Protein AF-A0A093QHS7-F1 (afdb_monomer_lite)

Foldseek 3Di:
DCVLQVPPCQCVQCVADPPGFNEDEDEAPDQEACDDDPNGSGHYDVDDDDHDPCRVVVVVVVCVVSPGPYYHYDYHHDD

Sequence (79 aa):
VCEEARCPNIGECWGGGEYATATATIMLMGDTCTRGCRFCSVKTAKNPPPLDPQEPYNTAKAIAEWGLDYVVLTSVDRD

Structure (mmCIF, N/CA/C/O backbone):
data_AF-A0A093QHS7-F1
#
_entry.id   AF-A0A093QHS7-F1
#
loop_
_atom_site.group_PDB
_atom_site.id
_atom_site.type_symbol
_atom_site.label_atom_id
_atom_site.label_alt_id
_atom_site.label_comp_id
_atom_site.label_asym_id
_atom_site.label_entity_id
_atom_site.label_seq_id
_atom_site.pdbx_PDB_ins_code
_atom_site.Cartn_x
_atom_site.Cartn_y
_atom_site.Cartn_z
_atom_site.occupancy
_atom_site.B_iso_or_equiv
_atom_site.auth_seq_id
_atom_site.auth_comp_id
_atom_site.auth_asym_id
_atom_site.auth_atom_id
_atom_site.pdbx_PDB_model_num
ATOM 1 N N . VAL A 1 1 ? -0.046 1.693 2.023 1.00 85.75 1 VAL A N 1
ATOM 2 C CA . VAL A 1 1 ? -0.196 2.942 1.220 1.00 85.75 1 VAL A CA 1
ATOM 3 C C . VAL A 1 1 ? -0.158 4.186 2.088 1.00 85.75 1 VAL A C 1
ATOM 5 O O . VAL A 1 1 ? 0.264 5.232 1.607 1.00 85.75 1 VAL A O 1
ATOM 8 N N . CYS A 1 2 ? -0.644 4.111 3.335 1.00 84.19 2 CYS A N 1
ATOM 9 C CA . CYS A 1 2 ? -0.703 5.259 4.238 1.00 84.19 2 CYS A CA 1
ATOM 10 C C . CYS A 1 2 ? 0.658 5.965 4.359 1.00 84.19 2 CYS A C 1
ATOM 12 O O . CYS A 1 2 ? 0.712 7.190 4.285 1.00 84.19 2 CYS A O 1
ATOM 14 N N . GLU A 1 3 ? 1.747 5.202 4.449 1.00 84.38 3 GLU A N 1
ATOM 15 C CA . GLU A 1 3 ? 3.110 5.736 4.497 1.00 84.38 3 GLU A CA 1
ATOM 16 C C . GLU A 1 3 ? 3.682 5.990 3.094 1.00 84.38 3 GLU A C 1
ATOM 18 O O . GLU A 1 3 ? 4.209 7.067 2.814 1.00 84.38 3 GLU A O 1
ATOM 23 N N . GLU A 1 4 ? 3.524 5.034 2.177 1.00 79.88 4 GLU A N 1
ATOM 24 C CA . GLU A 1 4 ? 4.128 5.046 0.839 1.00 79.88 4 GLU A CA 1
ATOM 25 C C . GLU A 1 4 ? 3.611 6.203 -0.023 1.00 79.88 4 GLU A C 1
ATOM 27 O O . GLU A 1 4 ? 4.361 6.789 -0.802 1.00 79.88 4 GLU A O 1
ATOM 32 N N . ALA A 1 5 ? 2.338 6.570 0.144 1.00 79.25 5 ALA A N 1
ATOM 33 C CA . ALA A 1 5 ? 1.717 7.712 -0.520 1.00 79.25 5 ALA A CA 1
ATOM 34 C C . ALA A 1 5 ? 1.764 9.004 0.314 1.00 79.25 5 ALA A C 1
ATOM 36 O O . ALA A 1 5 ?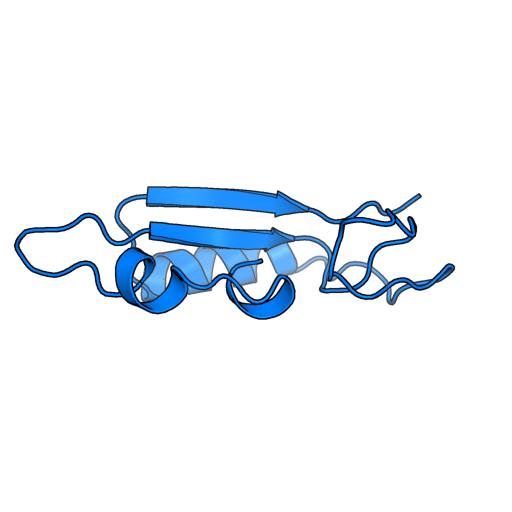 1.212 10.013 -0.120 1.00 79.25 5 ALA A O 1
ATOM 37 N N . ARG A 1 6 ? 2.427 8.995 1.482 1.00 81.75 6 ARG A N 1
ATOM 38 C CA . ARG A 1 6 ? 2.572 10.151 2.386 1.00 81.75 6 ARG A CA 1
ATOM 39 C C . ARG A 1 6 ? 1.224 10.753 2.793 1.00 81.75 6 ARG A C 1
ATOM 41 O O . ARG A 1 6 ? 0.997 11.955 2.654 1.00 81.75 6 ARG A O 1
ATOM 48 N N . CYS A 1 7 ? 0.313 9.902 3.261 1.00 88.50 7 CYS A N 1
ATOM 49 C CA . CYS A 1 7 ? -1.033 10.320 3.626 1.00 88.50 7 CYS A CA 1
ATOM 50 C C . CYS A 1 7 ? -0.999 11.294 4.821 1.00 88.50 7 CYS A C 1
ATOM 52 O O . CYS A 1 7 ? -0.499 10.920 5.884 1.00 88.50 7 CYS A O 1
ATOM 54 N N . PRO A 1 8 ? -1.571 12.508 4.703 1.00 88.06 8 PRO A N 1
ATOM 55 C CA . PRO A 1 8 ? -1.628 13.454 5.819 1.00 88.06 8 PRO A CA 1
ATOM 56 C C . PRO A 1 8 ? -2.558 12.985 6.951 1.00 88.06 8 PRO A C 1
ATOM 58 O O . PRO A 1 8 ? -2.425 13.452 8.077 1.00 88.06 8 PRO A O 1
ATOM 61 N N . ASN A 1 9 ? -3.455 12.033 6.674 1.00 89.31 9 ASN A N 1
ATOM 62 C CA . ASN A 1 9 ? -4.462 11.553 7.623 1.00 89.31 9 ASN A CA 1
ATOM 63 C C . ASN A 1 9 ? -3.995 10.327 8.425 1.00 89.31 9 ASN A C 1
ATOM 65 O O . ASN A 1 9 ? -4.783 9.750 9.163 1.00 89.31 9 ASN A O 1
ATOM 69 N N . ILE A 1 10 ? -2.738 9.885 8.285 1.00 85.25 10 ILE A N 1
ATOM 70 C CA . ILE A 1 10 ? -2.265 8.627 8.892 1.00 85.25 10 ILE A CA 1
ATOM 71 C C . ILE A 1 10 ? -2.473 8.578 10.414 1.00 85.25 10 ILE A C 1
ATOM 73 O O . ILE A 1 10 ? -2.894 7.551 10.935 1.00 85.25 10 ILE A O 1
ATOM 77 N N . GLY A 1 11 ? -2.255 9.698 11.113 1.00 83.06 11 GLY A N 1
ATOM 78 C CA . GLY A 1 11 ? -2.470 9.786 12.560 1.00 83.06 11 GLY A CA 1
ATOM 79 C C . GLY A 1 11 ? -3.943 9.694 12.962 1.00 83.06 11 GLY A C 1
ATOM 80 O O . GLY A 1 11 ? -4.255 9.088 13.980 1.00 83.06 11 GLY A O 1
ATOM 81 N N . GLU A 1 12 ? -4.846 10.243 12.147 1.00 84.69 12 GLU A N 1
ATOM 82 C CA . GLU A 1 12 ? -6.294 10.145 12.359 1.00 84.69 12 GLU A CA 1
ATOM 83 C C . GLU A 1 12 ? -6.793 8.723 12.080 1.00 84.69 12 GLU A C 1
ATOM 85 O O . GLU A 1 12 ? -7.547 8.166 12.871 1.00 84.69 12 GLU A O 1
ATOM 90 N N . CYS A 1 13 ? -6.335 8.110 10.985 1.00 87.50 13 CYS A N 1
ATOM 91 C CA . CYS A 1 13 ? -6.768 6.772 10.596 1.00 87.50 13 CYS A CA 1
ATOM 92 C C . CYS A 1 13 ? -6.262 5.690 11.562 1.00 87.50 13 CYS A C 1
ATOM 94 O O . CYS A 1 13 ? -7.027 4.809 11.944 1.00 87.50 13 CYS A O 1
ATOM 96 N N . TRP A 1 14 ? -4.985 5.734 11.959 1.00 84.00 14 TRP A N 1
ATOM 97 C CA . TRP A 1 14 ? -4.393 4.712 12.835 1.00 84.00 14 TRP A CA 1
ATOM 98 C C . TRP A 1 14 ? -4.719 4.940 14.312 1.00 84.00 14 TRP A C 1
ATOM 100 O O . TRP A 1 14 ? -4.754 3.988 15.083 1.00 84.00 14 TRP A O 1
ATOM 110 N N . GLY A 1 15 ? -4.961 6.190 14.712 1.00 72.44 15 GLY A N 1
ATOM 111 C CA . GLY A 1 15 ? -5.216 6.588 16.096 1.00 72.44 15 GLY A CA 1
ATOM 112 C C . GLY A 1 15 ? -6.628 6.297 16.602 1.00 72.44 15 GLY A C 1
ATOM 113 O O . GLY A 1 15 ? -7.076 6.998 17.508 1.00 72.44 15 GLY A O 1
ATOM 114 N N . GLY A 1 16 ? -7.332 5.315 16.025 1.00 63.66 16 GLY A N 1
ATOM 115 C CA . GLY A 1 16 ? -8.670 4.922 16.461 1.00 63.66 16 GLY A CA 1
ATOM 116 C C . GLY A 1 16 ? -8.681 4.611 17.958 1.00 63.66 16 GLY A C 1
ATOM 117 O O . GLY A 1 16 ? -8.086 3.637 18.411 1.00 63.66 16 GLY A O 1
ATOM 118 N N . GLY A 1 17 ? -9.272 5.517 18.735 1.00 62.94 17 GLY A N 1
ATOM 119 C CA . GLY A 1 17 ? -9.447 5.390 20.179 1.00 62.94 17 GLY A CA 1
ATOM 120 C C . GLY A 1 17 ? -10.857 4.916 20.531 1.00 62.94 17 GLY A C 1
ATOM 121 O O . GLY A 1 17 ? -11.605 4.463 19.676 1.00 62.94 17 GLY A O 1
ATOM 122 N N . GLU A 1 18 ? -11.272 5.113 21.784 1.00 63.94 18 GLU A N 1
ATOM 123 C CA . GLU A 1 18 ? -12.586 4.689 22.315 1.00 63.94 18 GLU A CA 1
ATOM 124 C C . GLU A 1 18 ? -13.806 5.233 21.525 1.00 63.94 18 GLU A C 1
ATOM 126 O O . GLU A 1 18 ? -14.900 4.681 21.616 1.00 63.94 18 GLU A O 1
ATOM 131 N N . TYR A 1 19 ? -13.618 6.284 20.711 1.00 67.12 19 TYR A N 1
ATOM 132 C CA . TYR A 1 19 ? -14.676 6.972 19.954 1.00 67.12 19 TYR A CA 1
ATOM 133 C C . TYR A 1 19 ? -14.454 7.016 18.431 1.00 67.12 19 TYR A C 1
ATOM 135 O O . TYR A 1 19 ? -15.244 7.656 17.734 1.00 67.12 19 TYR A O 1
ATOM 143 N N . ALA A 1 20 ? -13.393 6.397 17.896 1.00 70.38 20 ALA A N 1
AT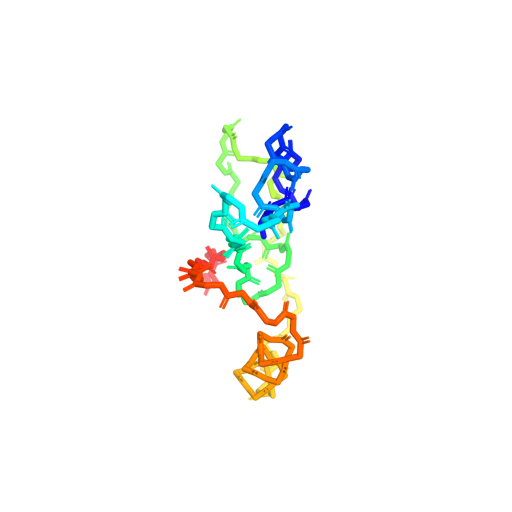OM 144 C CA . ALA A 1 20 ? -13.051 6.494 16.474 1.00 70.38 20 ALA A CA 1
ATOM 145 C C . ALA A 1 20 ? -12.555 5.159 15.904 1.00 70.38 20 ALA A C 1
ATOM 147 O O . ALA A 1 20 ? -11.760 4.469 16.528 1.00 70.38 20 ALA A O 1
ATOM 148 N N . THR A 1 21 ? -13.012 4.827 14.697 1.00 81.62 21 THR A N 1
ATOM 149 C CA . THR A 1 21 ? -12.704 3.574 13.993 1.00 81.62 21 THR A CA 1
ATOM 150 C C . THR A 1 21 ? -11.237 3.521 13.563 1.00 81.62 21 THR A C 1
ATOM 152 O O . THR A 1 21 ? -10.817 4.297 12.700 1.00 81.62 21 THR A O 1
ATOM 155 N N . ALA A 1 22 ? -10.470 2.576 14.106 1.00 88.50 22 ALA A N 1
ATOM 156 C CA . ALA A 1 22 ? -9.092 2.332 13.698 1.00 88.50 22 ALA A CA 1
ATOM 157 C C . ALA A 1 22 ? -9.072 1.723 12.291 1.00 88.50 22 ALA A C 1
ATOM 159 O O . ALA A 1 22 ? -9.561 0.614 12.060 1.00 88.50 22 ALA A O 1
ATOM 160 N N . THR A 1 23 ? -8.513 2.460 11.332 1.00 91.88 23 THR A N 1
ATOM 161 C CA . THR A 1 23 ? -8.504 2.080 9.919 1.00 91.88 23 THR A CA 1
ATOM 162 C C . THR A 1 23 ? -7.102 2.153 9.335 1.00 91.88 23 THR A C 1
ATOM 164 O O . THR A 1 23 ? -6.387 3.138 9.513 1.00 91.88 23 THR A O 1
ATOM 167 N N . ALA A 1 24 ? -6.725 1.155 8.537 1.00 92.00 24 ALA A N 1
ATOM 168 C CA . ALA A 1 24 ? -5.507 1.220 7.736 1.00 92.00 24 ALA A CA 1
ATOM 169 C C . ALA A 1 24 ? -5.747 0.755 6.301 1.00 92.00 24 ALA A C 1
ATOM 171 O O . ALA A 1 24 ? -6.627 -0.057 6.010 1.00 92.00 24 ALA A O 1
ATOM 172 N N . THR A 1 25 ? -4.930 1.279 5.388 1.00 93.38 25 THR A N 1
ATOM 173 C CA . THR A 1 25 ? -4.887 0.819 4.002 1.00 93.38 25 THR A CA 1
ATOM 174 C C . THR A 1 25 ? -3.535 0.184 3.694 1.00 93.38 25 THR A C 1
ATOM 176 O O . THR A 1 25 ? -2.487 0.847 3.685 1.00 93.38 25 THR A O 1
ATOM 179 N N . ILE A 1 26 ? -3.570 -1.110 3.397 1.00 93.06 26 ILE A N 1
ATOM 180 C CA . ILE A 1 26 ? -2.394 -1.919 3.089 1.00 93.06 26 ILE A CA 1
ATOM 181 C C . ILE A 1 26 ? -2.126 -1.858 1.592 1.00 93.06 26 ILE A C 1
ATOM 183 O O . ILE A 1 26 ? -3.044 -1.984 0.783 1.00 93.06 26 ILE A O 1
ATOM 187 N N . MET A 1 27 ? -0.861 -1.641 1.234 1.00 94.81 27 MET A N 1
ATOM 188 C CA . MET A 1 27 ? -0.394 -1.749 -0.145 1.00 94.81 27 MET A CA 1
ATOM 189 C C . MET A 1 27 ? 0.214 -3.134 -0.339 1.00 94.81 27 MET A C 1
ATOM 191 O O . MET A 1 27 ? 1.196 -3.467 0.313 1.00 94.81 27 MET A O 1
ATOM 195 N N . LEU A 1 28 ? -0.405 -3.928 -1.203 1.00 95.19 28 LEU A N 1
ATOM 196 C CA . LEU A 1 28 ? 0.044 -5.257 -1.596 1.00 95.19 28 LEU A CA 1
ATOM 197 C C . LEU A 1 28 ? 1.031 -5.170 -2.759 1.00 95.19 28 LEU A C 1
ATOM 199 O O . LEU A 1 28 ? 1.013 -4.209 -3.537 1.00 95.19 28 LEU A O 1
ATOM 203 N N . MET A 1 29 ? 1.800 -6.242 -2.940 1.00 94.81 29 MET A N 1
ATOM 204 C CA . MET A 1 29 ? 2.766 -6.431 -4.018 1.00 94.81 29 MET A CA 1
ATOM 205 C C . MET A 1 29 ? 3.970 -5.479 -3.953 1.00 94.81 29 MET A C 1
ATOM 207 O O . MET A 1 29 ? 4.639 -5.254 -4.969 1.00 94.81 29 MET A O 1
ATOM 211 N N . GLY A 1 30 ? 4.277 -4.969 -2.757 1.00 92.12 30 GLY A N 1
ATOM 212 C CA . GLY A 1 30 ? 5.402 -4.074 -2.479 1.00 92.12 30 GLY A CA 1
ATOM 213 C C . GLY A 1 30 ? 5.122 -2.582 -2.702 1.00 92.12 30 GLY A C 1
ATOM 214 O O . GLY A 1 30 ? 4.007 -2.158 -2.984 1.00 92.12 30 GLY A O 1
ATOM 215 N N . ASP A 1 31 ? 6.174 -1.771 -2.574 1.00 93.06 31 ASP A N 1
ATOM 216 C CA . ASP A 1 31 ? 6.123 -0.298 -2.594 1.00 93.06 31 ASP A CA 1
ATOM 217 C C . ASP A 1 31 ? 6.445 0.327 -3.965 1.00 93.06 31 ASP A C 1
ATOM 219 O O . ASP A 1 31 ? 6.597 1.547 -4.087 1.00 93.06 31 ASP A O 1
ATOM 223 N N . THR A 1 32 ? 6.619 -0.514 -4.986 1.00 94.81 32 THR A N 1
ATOM 224 C CA . THR A 1 32 ? 7.146 -0.122 -6.291 1.00 94.81 32 THR A CA 1
ATOM 225 C C . THR A 1 32 ? 6.235 -0.618 -7.408 1.00 94.81 32 THR A C 1
ATOM 227 O O . THR A 1 32 ? 6.062 -1.818 -7.607 1.00 94.81 32 THR A O 1
ATOM 230 N N . CYS A 1 33 ? 5.682 0.326 -8.163 1.00 96.00 33 CYS A N 1
ATOM 231 C CA . CYS A 1 33 ? 4.766 0.101 -9.271 1.00 96.00 33 CYS A CA 1
ATOM 232 C C . CYS A 1 33 ? 5.509 0.020 -10.613 1.00 96.00 33 CYS A C 1
ATOM 234 O O . CYS A 1 33 ? 6.478 0.746 -10.849 1.00 96.00 33 CYS A O 1
ATOM 236 N N . THR A 1 34 ? 5.021 -0.821 -11.523 1.00 97.31 34 THR A N 1
ATOM 237 C CA . THR A 1 34 ? 5.505 -0.868 -12.917 1.00 97.31 34 THR A CA 1
ATOM 238 C C . THR A 1 34 ? 5.067 0.354 -13.731 1.00 97.31 34 THR A C 1
ATOM 240 O O . THR A 1 34 ? 5.746 0.744 -14.685 1.00 97.31 34 THR A O 1
ATOM 243 N N . ARG A 1 35 ? 3.984 1.026 -13.312 1.00 96.00 35 ARG A N 1
ATOM 244 C CA . ARG A 1 35 ? 3.450 2.237 -13.951 1.00 96.00 35 ARG A CA 1
ATOM 245 C C . ARG A 1 35 ? 3.854 3.520 -13.227 1.00 96.00 35 ARG A C 1
ATOM 247 O O . ARG A 1 35 ? 3.842 3.607 -12.002 1.00 96.00 35 ARG A O 1
ATOM 254 N N . GLY A 1 36 ? 4.166 4.551 -14.016 1.00 94.25 36 GLY A N 1
ATOM 255 C CA . GLY A 1 36 ? 4.574 5.882 -13.550 1.00 94.25 36 GLY A CA 1
ATOM 256 C C . GLY A 1 36 ? 3.465 6.926 -13.666 1.00 94.25 36 GLY A C 1
ATOM 257 O O . GLY A 1 36 ? 3.552 7.844 -14.484 1.00 94.25 36 GLY A O 1
ATOM 258 N N . CYS A 1 37 ? 2.397 6.784 -12.881 1.00 95.56 37 CYS A N 1
ATOM 259 C CA . CYS A 1 37 ? 1.292 7.745 -12.866 1.00 95.56 37 CYS A CA 1
ATOM 260 C C . CYS A 1 37 ? 1.760 9.113 -12.341 1.00 95.56 37 CYS A C 1
ATOM 262 O O . CYS A 1 37 ? 2.288 9.204 -11.239 1.00 95.56 37 CYS A O 1
ATOM 264 N N . ARG A 1 38 ? 1.500 10.200 -13.084 1.00 94.94 38 ARG A N 1
ATOM 265 C CA . ARG A 1 38 ? 2.004 11.557 -12.760 1.00 94.94 38 ARG A CA 1
ATOM 266 C C . ARG A 1 38 ? 1.540 12.124 -11.414 1.00 94.94 38 ARG A C 1
ATOM 268 O O . ARG A 1 38 ? 2.160 13.048 -10.905 1.00 94.94 38 ARG A O 1
ATOM 275 N N . PHE A 1 39 ? 0.437 11.614 -10.878 1.00 92.69 39 PHE A N 1
ATOM 276 C CA . PHE A 1 39 ? -0.137 12.041 -9.601 1.00 92.69 39 PHE A CA 1
ATOM 277 C C . PHE A 1 39 ? 0.232 11.109 -8.438 1.00 92.69 39 PHE A C 1
ATOM 279 O O . PHE A 1 39 ? -0.050 11.429 -7.287 1.00 92.69 39 PHE A O 1
ATOM 286 N N . CYS A 1 40 ? 0.797 9.932 -8.724 1.00 92.81 40 CYS A N 1
ATOM 287 C CA . CYS A 1 40 ? 1.047 8.911 -7.718 1.00 92.81 40 CYS A CA 1
ATOM 288 C C . CYS A 1 40 ? 2.445 9.092 -7.120 1.00 92.81 40 CYS A C 1
ATOM 290 O O . CYS A 1 40 ? 3.418 9.248 -7.851 1.00 92.81 40 CYS A O 1
ATOM 292 N N . SER A 1 41 ? 2.540 9.049 -5.789 1.00 90.00 41 SER A N 1
ATOM 293 C CA . SER A 1 41 ? 3.814 9.194 -5.063 1.00 90.00 41 SER A CA 1
ATOM 294 C C . SER A 1 41 ? 4.551 7.865 -4.833 1.00 90.00 41 SER A C 1
ATOM 296 O O . SER A 1 41 ? 5.639 7.861 -4.260 1.00 90.00 41 SER A O 1
ATOM 298 N N . VAL A 1 42 ? 3.969 6.744 -5.268 1.00 92.31 42 VAL A N 1
ATOM 299 C CA . VAL A 1 42 ? 4.561 5.402 -5.163 1.00 92.31 42 VAL A CA 1
ATOM 300 C C . VAL A 1 42 ? 5.793 5.307 -6.063 1.00 92.31 42 VAL A C 1
ATOM 302 O O . VAL A 1 42 ? 5.826 5.893 -7.147 1.00 92.31 42 VAL A O 1
ATOM 305 N N . LYS A 1 43 ? 6.813 4.557 -5.631 1.00 93.81 43 LYS A N 1
ATOM 306 C CA . LYS A 1 43 ? 8.037 4.369 -6.419 1.00 93.81 43 LYS A CA 1
ATOM 307 C C . LYS A 1 43 ? 7.702 3.703 -7.752 1.00 93.81 43 LYS A C 1
ATOM 309 O O . LYS A 1 43 ? 6.793 2.879 -7.834 1.00 93.81 43 LYS A O 1
ATOM 314 N N . THR A 1 44 ? 8.463 4.020 -8.793 1.00 95.69 44 THR A N 1
ATOM 315 C CA . THR A 1 44 ? 8.279 3.410 -10.113 1.00 95.69 44 THR A CA 1
ATOM 316 C C . THR A 1 44 ? 9.544 2.690 -10.543 1.00 95.69 44 THR A C 1
ATOM 318 O O . THR A 1 44 ? 10.625 3.278 -10.551 1.00 95.69 44 THR A O 1
ATOM 321 N N . ALA A 1 45 ? 9.402 1.432 -10.950 1.00 96.06 45 ALA A N 1
ATOM 322 C CA . ALA A 1 45 ? 10.467 0.675 -11.590 1.00 96.06 45 ALA A CA 1
ATOM 323 C C . ALA A 1 45 ? 9.875 -0.268 -12.631 1.00 96.06 45 ALA A C 1
ATOM 325 O O . ALA A 1 45 ? 8.879 -0.932 -12.375 1.00 96.06 45 ALA A O 1
ATOM 326 N N . LYS A 1 46 ? 10.530 -0.374 -13.791 1.00 95.38 46 LYS A N 1
ATOM 327 C CA . LYS A 1 46 ? 10.078 -1.273 -14.862 1.00 95.38 46 LYS A CA 1
ATOM 328 C C . LYS A 1 46 ? 10.112 -2.749 -14.444 1.00 95.38 46 LYS A C 1
ATOM 330 O O . LYS A 1 46 ? 9.252 -3.507 -14.855 1.00 95.38 46 LYS A O 1
ATOM 335 N N . ASN A 1 47 ? 11.096 -3.130 -13.628 1.00 94.75 47 ASN A N 1
ATOM 336 C CA . ASN A 1 47 ? 11.289 -4.496 -13.143 1.00 94.75 47 ASN A CA 1
ATOM 337 C C . ASN A 1 47 ? 11.405 -4.478 -11.604 1.00 94.75 47 ASN A C 1
ATOM 339 O O . ASN A 1 47 ? 12.526 -4.407 -11.090 1.00 94.75 47 ASN A O 1
ATOM 343 N N . PRO A 1 48 ? 10.285 -4.457 -10.860 1.00 94.94 48 PRO A N 1
ATOM 344 C CA . PRO A 1 48 ? 10.309 -4.531 -9.401 1.00 94.94 48 PRO A CA 1
ATOM 345 C C . PRO A 1 48 ? 10.736 -5.931 -8.910 1.00 94.94 48 PRO A C 1
ATOM 347 O O . PRO A 1 48 ? 10.693 -6.895 -9.681 1.00 94.94 48 PRO A O 1
ATOM 350 N N . PRO A 1 49 ? 11.128 -6.073 -7.628 1.00 94.00 49 PRO A N 1
ATOM 351 C CA . PRO A 1 49 ? 11.429 -7.372 -7.023 1.00 94.00 49 PRO A CA 1
ATOM 352 C C . PRO A 1 49 ? 10.271 -8.375 -7.169 1.00 94.00 49 PRO A C 1
ATOM 354 O O . PRO A 1 49 ? 9.113 -7.955 -7.250 1.00 94.00 49 PRO A O 1
ATOM 357 N N . PRO A 1 50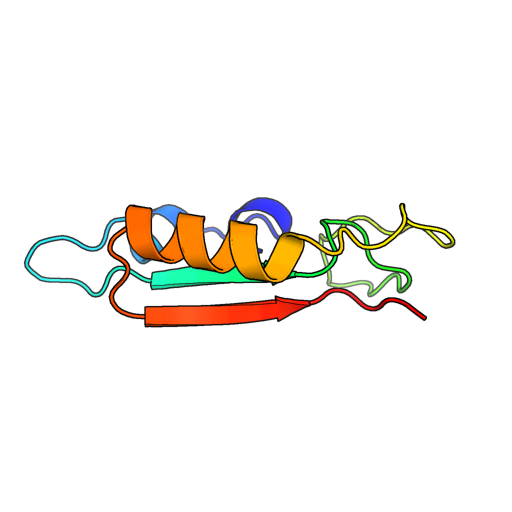 ? 10.540 -9.694 -7.183 1.00 94.44 50 PRO A N 1
ATOM 358 C CA . PRO A 1 50 ? 9.492 -10.712 -7.270 1.00 94.44 50 PRO A CA 1
ATOM 359 C C . PRO A 1 50 ? 8.486 -10.603 -6.115 1.00 94.44 50 PRO A C 1
ATOM 361 O O . PRO A 1 50 ? 8.798 -10.065 -5.055 1.00 94.44 50 PRO A O 1
ATOM 364 N N . LEU A 1 51 ? 7.265 -11.097 -6.341 1.00 95.00 51 LEU A N 1
ATOM 365 C CA . LEU A 1 51 ? 6.241 -11.167 -5.297 1.00 95.00 51 LEU A CA 1
ATOM 366 C C . LEU A 1 51 ? 6.690 -12.106 -4.179 1.00 95.00 51 LEU A C 1
ATOM 368 O O . LEU A 1 51 ? 7.248 -13.167 -4.457 1.00 95.00 51 LEU A O 1
ATOM 372 N N . ASP A 1 52 ? 6.403 -11.724 -2.938 1.00 95.62 52 ASP A N 1
ATOM 373 C CA . ASP A 1 52 ? 6.551 -12.608 -1.787 1.00 95.62 52 ASP A CA 1
ATOM 374 C C . ASP A 1 52 ? 5.335 -13.552 -1.716 1.00 95.62 52 ASP A C 1
ATOM 376 O O . ASP A 1 52 ? 4.219 -13.086 -1.475 1.00 95.62 52 ASP A O 1
ATOM 380 N N . PRO A 1 53 ? 5.506 -14.878 -1.890 1.00 96.44 53 PRO A N 1
ATOM 381 C CA . PRO A 1 53 ? 4.402 -15.830 -1.771 1.00 96.44 53 PRO A CA 1
ATOM 382 C C . PRO A 1 53 ? 3.775 -15.864 -0.372 1.00 96.44 53 PRO A C 1
ATOM 384 O O . PRO A 1 53 ? 2.643 -16.321 -0.227 1.00 96.44 53 PRO A O 1
ATOM 387 N N . GLN A 1 54 ? 4.504 -15.411 0.653 1.00 97.38 54 GLN A N 1
ATOM 388 C CA . GLN A 1 54 ? 4.026 -15.341 2.032 1.00 97.38 54 GLN A CA 1
ATOM 389 C C . GLN A 1 54 ? 3.359 -14.007 2.373 1.00 97.38 54 GLN A C 1
ATOM 391 O O . GLN A 1 54 ? 2.830 -13.877 3.478 1.00 97.38 54 GLN A O 1
ATOM 396 N N . GLU A 1 55 ? 3.314 -13.042 1.444 1.00 96.69 55 GLU A N 1
ATOM 397 C CA . GLU A 1 55 ? 2.658 -11.748 1.657 1.00 96.69 55 GLU A CA 1
ATOM 398 C C . GLU A 1 55 ? 1.227 -11.907 2.200 1.00 96.69 55 GLU A C 1
ATOM 400 O O . GLU A 1 55 ? 0.946 -11.310 3.237 1.00 96.69 55 GLU A O 1
ATOM 405 N N . PRO A 1 56 ? 0.343 -12.772 1.651 1.00 95.88 56 PRO A N 1
ATOM 406 C CA . PRO A 1 56 ? -1.019 -12.902 2.173 1.00 95.88 56 PRO A CA 1
ATOM 407 C C . PRO A 1 56 ? -1.067 -13.331 3.644 1.00 95.88 56 PRO A C 1
ATOM 409 O O . PRO A 1 56 ? -1.864 -12.806 4.422 1.00 95.88 56 PRO A O 1
ATOM 412 N N . TYR A 1 57 ? -0.199 -14.266 4.040 1.00 97.31 57 TYR A N 1
ATOM 413 C CA . TYR A 1 57 ? -0.127 -14.745 5.418 1.00 97.31 57 TYR A CA 1
ATOM 414 C C . TYR A 1 57 ? 0.454 -13.679 6.350 1.00 97.31 57 TYR A C 1
ATOM 416 O O . TYR A 1 57 ? -0.112 -13.402 7.408 1.00 97.31 57 TYR A O 1
ATOM 424 N N . ASN A 1 58 ? 1.553 -13.045 5.942 1.00 95.44 58 ASN A N 1
ATOM 425 C CA . ASN A 1 58 ? 2.217 -12.001 6.716 1.00 95.44 58 ASN A CA 1
ATOM 426 C C . ASN A 1 58 ? 1.309 -10.776 6.900 1.00 95.44 58 ASN A C 1
ATOM 428 O O . ASN A 1 58 ? 1.205 -10.251 8.007 1.00 95.44 58 ASN A O 1
ATOM 432 N N . THR A 1 59 ? 0.596 -10.364 5.848 1.00 94.31 59 THR A N 1
ATOM 433 C CA . THR A 1 59 ? -0.389 -9.279 5.895 1.00 94.31 59 THR A CA 1
ATOM 434 C C . THR A 1 59 ? -1.551 -9.623 6.821 1.00 94.31 59 THR A C 1
ATOM 436 O O . THR A 1 59 ? -1.907 -8.807 7.667 1.00 94.31 59 THR A O 1
ATOM 439 N N . ALA A 1 60 ? -2.118 -10.829 6.717 1.00 93.62 60 ALA A N 1
ATOM 440 C CA . ALA A 1 60 ? -3.202 -11.257 7.600 1.00 93.62 60 ALA A CA 1
ATOM 441 C C . ALA A 1 60 ? -2.765 -11.288 9.072 1.00 93.62 60 ALA A C 1
ATOM 443 O O . ALA A 1 60 ? -3.495 -10.819 9.945 1.00 93.62 60 ALA A O 1
ATOM 444 N N . LYS A 1 61 ? -1.553 -11.788 9.342 1.00 94.69 61 LYS A N 1
ATOM 445 C CA . LYS A 1 61 ? -0.965 -11.798 10.683 1.00 94.69 61 LYS A CA 1
ATOM 446 C C . LYS A 1 61 ? -0.795 -10.378 11.235 1.00 94.69 61 LYS A C 1
ATOM 448 O O . LYS A 1 61 ? -1.222 -10.122 12.354 1.00 94.69 61 LYS A O 1
ATOM 453 N N . ALA A 1 62 ? -0.236 -9.460 10.447 1.00 91.62 62 ALA A N 1
ATOM 454 C CA . ALA A 1 62 ? -0.052 -8.069 10.859 1.00 91.62 62 ALA A CA 1
ATOM 455 C C . ALA A 1 62 ? 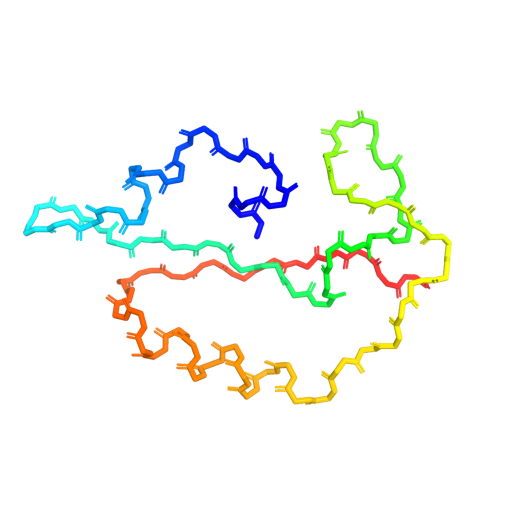-1.392 -7.374 11.156 1.00 91.62 62 ALA A C 1
ATOM 457 O O . ALA A 1 62 ? -1.543 -6.744 12.197 1.00 91.62 62 ALA A O 1
ATOM 458 N N . ILE A 1 63 ? -2.398 -7.553 10.290 1.00 90.94 63 ILE A N 1
ATOM 459 C CA . ILE A 1 63 ? -3.747 -7.002 10.498 1.00 90.94 63 ILE A CA 1
ATOM 460 C C . ILE A 1 63 ? -4.361 -7.517 11.806 1.00 90.94 63 ILE A C 1
ATOM 462 O O . ILE A 1 63 ? -4.943 -6.735 12.556 1.00 90.94 63 ILE A O 1
ATOM 466 N N . ALA A 1 64 ? -4.222 -8.816 12.088 1.00 90.88 64 ALA A N 1
ATOM 467 C CA . ALA A 1 64 ? -4.743 -9.415 13.313 1.00 90.88 64 ALA A CA 1
ATOM 468 C C . ALA A 1 64 ? -4.053 -8.870 14.577 1.00 90.88 64 ALA A C 1
ATOM 470 O O . ALA A 1 64 ? -4.699 -8.731 15.613 1.00 90.88 64 ALA A O 1
ATOM 471 N N . GLU A 1 65 ? -2.761 -8.543 14.496 1.00 89.44 65 GLU A N 1
ATOM 472 C CA . GLU A 1 65 ? -1.988 -7.970 15.605 1.00 89.44 65 GLU A CA 1
ATOM 473 C C . GLU A 1 65 ? -2.302 -6.484 15.850 1.00 89.44 65 GLU A C 1
ATOM 475 O O . GLU A 1 65 ? -2.185 -6.016 16.981 1.00 89.44 65 GLU A O 1
ATOM 480 N N . TRP A 1 66 ? -2.713 -5.739 14.820 1.00 85.69 66 TRP A N 1
ATOM 481 C CA . TRP A 1 66 ? -2.969 -4.295 14.913 1.00 85.69 66 TRP A CA 1
ATOM 482 C C . TRP A 1 66 ? -4.343 -3.925 15.472 1.00 85.69 66 TRP A C 1
ATOM 484 O O . TRP A 1 66 ? -4.549 -2.766 15.820 1.00 85.69 66 TRP A O 1
ATOM 494 N N . GLY A 1 67 ? -5.273 -4.880 15.571 1.00 82.31 67 GLY A N 1
ATOM 495 C CA . GLY A 1 67 ? -6.592 -4.640 16.167 1.00 82.31 67 GLY A CA 1
ATOM 496 C C . GLY A 1 67 ? -7.422 -3.585 15.426 1.00 82.31 67 GLY A C 1
ATOM 497 O O . GLY A 1 67 ? -8.145 -2.825 16.059 1.00 82.31 67 GLY A O 1
ATOM 498 N N . LEU A 1 68 ? -7.284 -3.512 14.099 1.00 88.00 68 LEU A N 1
ATOM 499 C CA . LEU A 1 68 ? -8.020 -2.567 13.258 1.00 88.00 68 LEU A CA 1
ATOM 500 C C . LEU A 1 68 ? -9.502 -2.950 13.158 1.00 88.00 68 LEU A C 1
ATOM 502 O O . LEU A 1 68 ? -9.832 -4.124 12.991 1.00 88.00 68 LEU A O 1
ATOM 506 N N . ASP A 1 69 ? -10.382 -1.952 13.152 1.00 89.12 69 ASP A N 1
ATOM 507 C CA . ASP A 1 69 ? -11.823 -2.136 12.943 1.00 89.12 69 ASP A CA 1
ATOM 508 C C . ASP A 1 69 ? -12.167 -2.299 11.458 1.00 89.12 69 ASP A C 1
ATOM 510 O O . ASP A 1 69 ? -13.092 -3.021 11.083 1.00 89.12 69 ASP A O 1
ATOM 514 N N . TYR A 1 70 ? -11.427 -1.594 10.598 1.00 90.50 70 TYR A N 1
ATOM 515 C CA . TYR A 1 70 ? -11.656 -1.580 9.162 1.00 90.50 70 TYR A CA 1
ATOM 516 C C . TYR A 1 70 ? -10.338 -1.608 8.392 1.00 90.50 70 TYR A C 1
ATOM 518 O O . TYR A 1 70 ? -9.389 -0.881 8.690 1.00 90.50 70 TYR A O 1
ATOM 526 N N . VAL A 1 71 ? -10.279 -2.444 7.358 1.00 93.69 71 VAL A N 1
ATOM 527 C CA . VAL A 1 71 ? -9.082 -2.600 6.529 1.00 93.69 71 VAL A CA 1
ATOM 528 C C . VAL A 1 71 ? -9.434 -2.414 5.067 1.00 93.69 71 VAL A C 1
ATOM 530 O O . VAL A 1 71 ? -10.376 -3.013 4.553 1.00 93.69 71 VAL A O 1
ATOM 533 N N . VAL A 1 72 ? -8.617 -1.620 4.381 1.00 95.12 72 VAL A N 1
ATOM 534 C CA . VAL A 1 72 ? -8.643 -1.503 2.923 1.00 95.12 72 VAL A CA 1
ATOM 535 C C . VAL A 1 72 ? -7.392 -2.166 2.363 1.00 95.12 72 VAL A C 1
ATOM 537 O O . VAL A 1 72 ? -6.275 -1.889 2.801 1.00 95.12 72 VAL A O 1
ATOM 540 N N . LEU A 1 73 ? -7.572 -3.032 1.371 1.00 95.62 73 LEU A N 1
ATOM 541 C CA . LEU A 1 73 ? -6.477 -3.628 0.616 1.00 95.62 73 LEU A CA 1
ATOM 542 C C . LEU A 1 73 ? -6.429 -2.982 -0.768 1.00 95.62 73 LEU A C 1
ATOM 544 O O . LEU A 1 73 ? -7.446 -2.887 -1.452 1.00 95.62 73 LEU A O 1
ATOM 548 N N 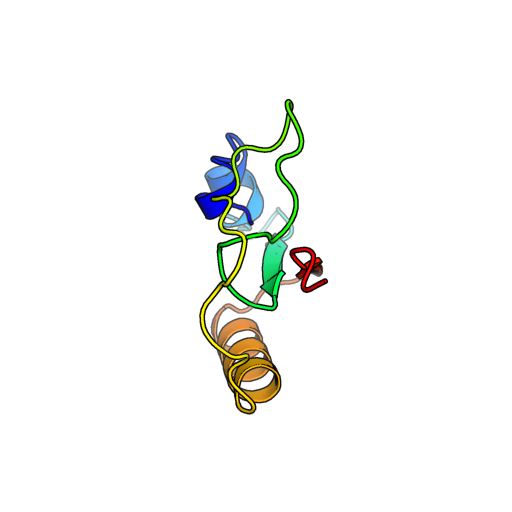. THR A 1 74 ? -5.248 -2.535 -1.173 1.00 95.62 74 THR A N 1
ATOM 549 C CA . THR A 1 74 ? -4.973 -2.026 -2.521 1.00 95.62 74 THR A CA 1
ATOM 550 C C . THR A 1 74 ? -3.633 -2.573 -3.001 1.00 95.62 74 THR A C 1
ATOM 552 O O . THR A 1 74 ? -2.883 -3.131 -2.205 1.00 95.62 74 THR A O 1
ATOM 555 N N . SER A 1 75 ? -3.300 -2.430 -4.279 1.00 95.81 75 SER A N 1
ATOM 556 C CA . SER A 1 75 ? -2.043 -2.934 -4.836 1.00 95.81 75 SER A CA 1
ATOM 557 C C . SER A 1 75 ? -1.398 -1.944 -5.793 1.00 95.81 75 SER A C 1
ATOM 559 O O . SER A 1 75 ? -2.035 -1.015 -6.292 1.00 95.81 75 SER A O 1
ATOM 561 N N . VAL A 1 76 ? -0.117 -2.169 -6.062 1.00 96.19 76 VAL A N 1
ATOM 562 C CA . VAL A 1 76 ? 0.570 -1.583 -7.217 1.00 96.19 76 VAL A CA 1
ATOM 563 C C . VAL A 1 76 ? 0.297 -2.393 -8.488 1.00 96.19 76 VAL A C 1
ATOM 565 O O . VAL A 1 76 ? -0.132 -3.546 -8.416 1.00 96.19 76 VAL A O 1
ATOM 568 N N . ASP A 1 77 ? 0.582 -1.810 -9.655 1.00 96.31 77 ASP A N 1
ATOM 569 C CA . ASP A 1 77 ? 0.562 -2.544 -10.922 1.00 96.31 77 ASP A CA 1
ATOM 570 C C . ASP A 1 77 ? 1.839 -3.390 -11.070 1.00 96.31 77 ASP A C 1
ATOM 572 O O . ASP A 1 77 ? 2.964 -2.911 -10.857 1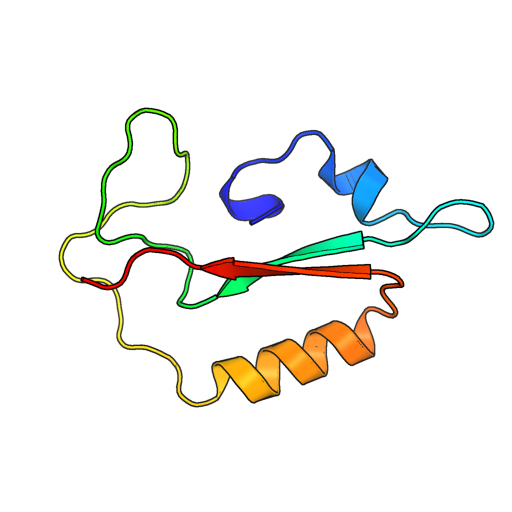.00 96.31 77 ASP A O 1
ATOM 576 N N . ARG A 1 78 ? 1.662 -4.645 -11.487 1.00 94.75 78 ARG A N 1
ATOM 577 C CA . ARG A 1 78 ? 2.710 -5.653 -11.716 1.00 94.75 78 ARG A CA 1
ATOM 578 C C . ARG A 1 78 ? 2.587 -6.213 -13.139 1.00 94.75 78 ARG A C 1
ATOM 580 O O . ARG A 1 78 ? 2.335 -7.404 -13.302 1.00 94.75 78 ARG A O 1
ATOM 587 N N . ASP A 1 79 ? 2.676 -5.314 -14.121 1.00 94.31 79 ASP A N 1
ATOM 588 C CA . ASP A 1 79 ? 2.595 -5.632 -15.556 1.00 94.31 79 ASP A CA 1
ATOM 589 C C . ASP A 1 79 ? 3.734 -6.551 -16.041 1.00 94.31 79 ASP A C 1
ATOM 591 O O . ASP A 1 79 ? 4.845 -6.497 -15.455 1.00 94.31 79 ASP A O 1
#

Radius of gyration: 13.9 Å; chains: 1; bounding box: 26×29×38 Å

Secondary structure (DSSP, 8-state):
-TTTTT-TTHHHHH---TTS--EEEEEES-SEESS--TT--SEE-SSPPPP-TTHHHHHHHHHHHHT-SEEEEEE----

InterPro domains:
  IPR003698 Lipoyl synthase [PTHR10949] (1-79)
  IPR007197 Radical SAM [PF04055] (28-78)
  IPR007197 Radical SAM [PS51918] (18-79)
  IPR007197 Radical SAM [SFLDS00029] (31-77)
  IPR058240 Radical SAM superfamily [SSF102114] (1-78)

Organism: NCBI:txid328815

pLDDT: mean 89.88, std 8.09, range [62.94, 97.38]